Protein AF-A0A9P0LV69-F1 (afdb_monomer_lite)

Organism: Acanthoscelides obtectus (NCBI:txid200917)

Secondary structure (DSSP, 8-state):
--SSSSHHHHHHHHHHHTSSTTGGGG--HHHHHHHHTTPPPP----EEE-HHHHHT-BSSSSSSBEEEETTEEEE-GGGHHHHSTTSTTGGGTTSB-TTHHHH---SGGG-----TTS-HHHHHHHHHHHHHHHHHSEEEEEE-

Radius of gyration: 24.7 Å; chains: 1; bounding box: 38×38×80 Å

Structure (mmCIF, N/CA/C/O backbone):
data_AF-A0A9P0LV69-F1
#
_entry.id   AF-A0A9P0LV69-F1
#
loop_
_atom_site.group_PDB
_atom_site.id
_atom_site.type_symbol
_atom_site.label_atom_id
_atom_site.label_alt_id
_atom_site.label_comp_id
_atom_site.label_asym_id
_atom_site.label_entity_id
_atom_site.label_seq_id
_atom_site.pdbx_PDB_ins_code
_atom_site.Cartn_x
_atom_site.Cartn_y
_atom_site.Cartn_z
_atom_site.occupancy
_atom_site.B_iso_or_equiv
_atom_site.auth_seq_id
_atom_site.auth_comp_id
_atom_site.auth_asym_id
_atom_site.auth_atom_id
_atom_site.pdbx_PDB_model_num
ATOM 1 N N . MET A 1 1 ? 16.279 23.729 64.069 1.00 48.28 1 MET A N 1
ATOM 2 C CA . MET A 1 1 ? 17.229 22.785 63.439 1.00 48.28 1 MET A CA 1
ATOM 3 C C . MET A 1 1 ? 16.500 21.488 63.085 1.00 48.28 1 MET A C 1
ATOM 5 O O . MET A 1 1 ? 16.578 20.547 63.852 1.00 48.28 1 MET A O 1
ATOM 9 N N . LEU A 1 2 ? 15.732 21.437 61.984 1.00 51.66 2 LEU A N 1
ATOM 10 C CA . LEU A 1 2 ? 15.082 20.188 61.533 1.00 51.66 2 LEU A CA 1
ATOM 11 C C . LEU A 1 2 ? 14.547 20.297 60.087 1.00 51.66 2 LEU A C 1
ATOM 13 O O . LEU A 1 2 ? 13.353 20.189 59.848 1.00 51.66 2 LEU A O 1
ATOM 17 N N . LYS A 1 3 ? 15.408 20.595 59.103 1.00 47.69 3 LYS A N 1
ATOM 18 C CA . LYS A 1 3 ? 15.019 20.585 57.668 1.00 47.69 3 LYS A CA 1
ATOM 19 C C . LYS A 1 3 ? 16.069 19.972 56.729 1.00 47.69 3 LYS A C 1
ATOM 21 O O . LYS A 1 3 ? 16.039 20.221 55.533 1.00 47.69 3 LYS A O 1
ATOM 26 N N . LYS A 1 4 ? 17.005 19.169 57.248 1.00 47.62 4 LYS A N 1
ATOM 27 C CA . LYS A 1 4 ? 18.061 18.541 56.425 1.00 47.62 4 LYS A CA 1
ATOM 28 C C . LYS A 1 4 ? 18.050 17.006 56.413 1.00 47.62 4 LYS A C 1
ATOM 30 O O . LYS A 1 4 ? 18.807 16.422 55.654 1.00 47.62 4 LYS A O 1
ATOM 35 N N . ALA A 1 5 ? 17.175 16.350 57.179 1.00 49.78 5 ALA A N 1
ATOM 36 C CA . ALA A 1 5 ? 17.187 14.887 57.311 1.00 49.78 5 ALA A CA 1
ATOM 37 C C . ALA A 1 5 ? 16.300 14.130 56.297 1.00 49.78 5 ALA A C 1
ATOM 39 O O . ALA A 1 5 ? 16.512 12.945 56.083 1.00 49.78 5 ALA A O 1
ATOM 40 N N . VAL A 1 6 ? 15.338 14.788 55.637 1.00 47.16 6 VAL A N 1
ATOM 41 C CA . VAL A 1 6 ? 14.366 14.095 54.758 1.00 47.16 6 VAL A CA 1
ATOM 42 C C . VAL A 1 6 ? 14.863 13.942 53.313 1.00 47.16 6 VAL A C 1
ATOM 44 O O . VAL A 1 6 ? 14.421 13.058 52.590 1.00 47.16 6 VAL A O 1
ATOM 47 N N . ILE A 1 7 ? 15.828 14.757 52.876 1.00 51.28 7 ILE A N 1
ATOM 48 C CA . ILE A 1 7 ? 16.333 14.701 51.492 1.00 51.28 7 ILE A CA 1
ATOM 49 C C . ILE A 1 7 ? 17.323 13.536 51.296 1.00 51.28 7 ILE A C 1
ATOM 51 O O . ILE A 1 7 ? 17.469 13.034 50.185 1.00 51.28 7 ILE A O 1
ATOM 55 N N . PHE A 1 8 ? 17.954 13.041 52.365 1.00 47.25 8 PHE A N 1
ATOM 56 C CA . PHE A 1 8 ? 18.989 12.008 52.248 1.00 47.25 8 PHE A CA 1
ATOM 57 C C . PHE A 1 8 ? 18.446 10.575 52.124 1.00 47.25 8 PHE A C 1
ATOM 59 O O . PHE A 1 8 ? 19.163 9.693 51.662 1.00 47.25 8 PHE A O 1
ATOM 66 N N . THR A 1 9 ? 17.177 10.328 52.461 1.00 46.72 9 THR A N 1
ATOM 67 C CA . THR A 1 9 ? 16.569 8.991 52.332 1.00 46.72 9 THR A CA 1
ATOM 68 C C . THR A 1 9 ? 15.980 8.727 50.944 1.00 46.72 9 THR A C 1
ATOM 70 O O . THR A 1 9 ? 15.920 7.577 50.520 1.00 46.72 9 THR A O 1
ATOM 73 N N . SER A 1 10 ? 15.608 9.770 50.193 1.00 52.19 10 SER A N 1
ATOM 74 C CA . SER A 1 10 ? 14.973 9.629 48.869 1.00 52.19 10 SER A CA 1
ATOM 75 C C . SER A 1 10 ? 15.966 9.242 47.757 1.00 52.19 10 SER A C 1
ATOM 77 O O . SER A 1 10 ? 15.669 8.406 46.906 1.00 52.19 10 SER A O 1
ATOM 79 N N . LEU A 1 11 ? 17.198 9.761 47.807 1.00 51.50 11 LEU A N 1
ATOM 80 C CA . LEU A 1 11 ? 18.267 9.382 46.869 1.00 51.50 11 LEU A CA 1
ATOM 81 C C . LEU A 1 11 ? 18.838 7.983 47.144 1.00 51.50 11 LEU A C 1
ATOM 83 O O . LEU A 1 11 ? 19.294 7.316 46.219 1.00 51.50 11 LEU A O 1
ATOM 87 N N . PHE A 1 12 ? 18.770 7.513 48.392 1.00 55.53 12 PHE A N 1
ATOM 88 C CA . PHE A 1 12 ? 19.280 6.194 48.767 1.00 55.53 12 PHE A CA 1
ATOM 89 C C . PHE A 1 12 ? 18.383 5.061 48.248 1.00 55.53 12 PHE A C 1
ATOM 91 O O . PHE A 1 12 ? 18.895 4.046 47.795 1.00 55.53 12 PHE A O 1
ATOM 98 N N . VAL A 1 13 ? 17.057 5.259 48.214 1.00 55.44 13 VAL A N 1
ATOM 99 C CA . VAL A 1 13 ? 16.103 4.292 47.634 1.00 55.44 13 VAL A CA 1
ATOM 100 C C . VAL A 1 13 ? 16.252 4.197 46.111 1.00 55.44 13 VAL A C 1
ATOM 102 O O . VAL A 1 13 ? 16.207 3.098 45.565 1.00 55.44 13 VAL A O 1
ATOM 105 N N . LEU A 1 14 ? 16.503 5.318 45.425 1.00 53.56 14 LEU A N 1
ATOM 106 C CA . LEU A 1 14 ? 16.759 5.323 43.979 1.00 53.56 14 LEU A CA 1
ATOM 107 C C . LEU A 1 14 ? 18.097 4.660 43.614 1.00 53.56 14 LEU A C 1
ATOM 109 O O . LEU A 1 14 ? 18.182 4.016 42.574 1.00 53.56 14 LEU A O 1
ATOM 113 N N . LEU A 1 15 ? 19.118 4.751 44.474 1.00 54.62 15 LEU A N 1
ATOM 114 C CA . LEU A 1 15 ? 20.396 4.057 44.277 1.00 54.62 15 LEU A CA 1
ATOM 115 C C . LEU A 1 15 ? 20.335 2.564 44.651 1.00 54.62 15 LEU A C 1
ATOM 117 O O . LEU A 1 15 ? 20.964 1.754 43.978 1.00 54.62 15 LEU A O 1
ATOM 121 N N . PHE A 1 16 ? 19.546 2.172 45.659 1.00 53.25 16 PHE A N 1
ATOM 122 C CA . PHE A 1 16 ? 19.368 0.758 46.029 1.00 53.25 16 PHE A CA 1
ATOM 123 C C . PHE A 1 16 ? 18.492 -0.011 45.026 1.00 53.25 16 PHE A C 1
ATOM 125 O O . PHE A 1 16 ? 18.768 -1.170 44.721 1.00 53.25 16 PHE A O 1
ATOM 132 N N . ALA A 1 17 ? 17.458 0.632 44.473 1.00 50.81 17 ALA A N 1
ATOM 133 C CA . ALA A 1 17 ? 16.537 0.004 43.522 1.00 50.81 17 ALA A CA 1
ATOM 134 C C . ALA A 1 17 ? 17.163 -0.266 42.142 1.00 50.81 17 ALA A C 1
ATOM 136 O O . ALA A 1 17 ? 16.667 -1.116 41.410 1.00 50.81 17 ALA A O 1
ATOM 137 N N . VAL A 1 18 ? 18.263 0.411 41.797 1.00 55.22 18 VAL A N 1
ATOM 138 C CA . VAL A 1 18 ? 19.022 0.156 40.558 1.00 55.22 18 VAL A CA 1
ATOM 139 C C . VAL A 1 18 ? 19.952 -1.062 40.695 1.00 55.22 18 VAL A C 1
ATOM 141 O O . VAL A 1 18 ? 20.413 -1.588 39.688 1.00 55.22 18 VAL A O 1
ATOM 1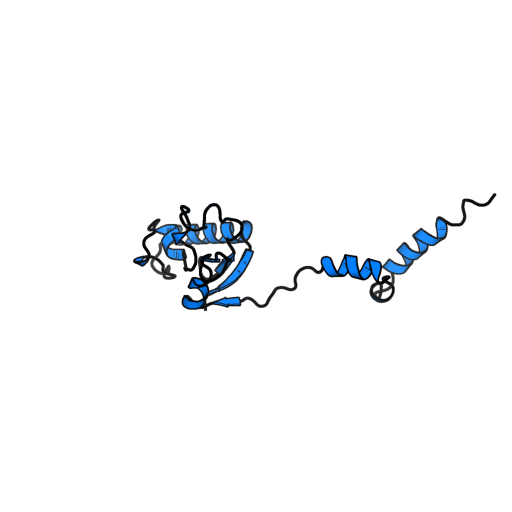44 N N . TRP A 1 19 ? 20.200 -1.561 41.915 1.00 54.22 19 TRP A N 1
ATOM 145 C CA . TRP A 1 19 ? 21.144 -2.661 42.158 1.00 54.22 19 TRP A CA 1
ATOM 146 C C . TRP A 1 19 ? 20.497 -4.037 42.394 1.00 54.22 19 TRP A C 1
ATOM 148 O O . TRP A 1 19 ? 21.203 -5.038 42.462 1.00 54.22 19 TRP A O 1
ATOM 158 N N . THR A 1 20 ? 19.167 -4.140 42.473 1.00 46.09 20 THR A N 1
ATOM 159 C CA . THR A 1 20 ? 18.505 -5.454 42.554 1.00 46.09 20 THR A CA 1
ATOM 160 C C . THR A 1 20 ? 17.616 -5.676 41.341 1.00 46.09 20 THR A C 1
ATOM 162 O O . THR A 1 20 ? 16.757 -4.856 41.029 1.00 46.09 20 THR A O 1
ATOM 165 N N . ASP A 1 21 ? 17.811 -6.813 40.679 1.00 55.84 21 ASP A N 1
ATOM 166 C CA . ASP A 1 21 ? 17.142 -7.288 39.455 1.00 55.84 21 ASP A CA 1
ATOM 167 C C . ASP A 1 21 ? 15.611 -7.518 39.606 1.00 55.84 21 ASP A C 1
ATOM 169 O O . ASP A 1 21 ? 14.992 -8.268 38.857 1.00 55.84 21 ASP A O 1
ATOM 173 N N . LYS A 1 22 ? 14.971 -6.920 40.623 1.00 51.59 22 LYS A N 1
ATOM 174 C CA . LYS A 1 22 ? 13.556 -7.114 40.994 1.00 51.59 22 LYS A CA 1
ATOM 175 C C . LYS A 1 22 ? 12.818 -5.809 41.305 1.00 51.59 22 LYS A C 1
ATOM 177 O O . LYS A 1 22 ? 11.928 -5.759 42.154 1.00 51.59 22 LYS A O 1
ATOM 182 N N . ALA A 1 23 ? 13.144 -4.738 40.584 1.00 52.19 23 ALA A N 1
ATOM 183 C CA . ALA A 1 23 ? 12.449 -3.451 40.696 1.00 52.19 23 ALA A CA 1
ATOM 184 C C . ALA A 1 23 ? 10.931 -3.527 40.386 1.00 52.19 23 ALA A C 1
ATOM 186 O O . ALA A 1 23 ? 10.179 -2.627 40.759 1.00 52.19 23 ALA A O 1
ATOM 187 N N . SER A 1 24 ? 10.453 -4.601 39.744 1.00 55.38 24 SER A N 1
ATOM 188 C CA . SER A 1 24 ? 9.042 -4.813 39.380 1.00 55.38 24 SER A CA 1
ATOM 189 C C . SER A 1 24 ? 8.098 -5.034 40.565 1.00 55.38 24 SER A C 1
ATOM 191 O O . SER A 1 24 ? 6.897 -4.746 40.467 1.00 55.38 24 SER A O 1
ATOM 193 N N . ASP A 1 25 ? 8.614 -5.545 41.682 1.00 57.31 25 ASP A N 1
ATOM 194 C CA . ASP A 1 25 ? 7.781 -6.047 42.781 1.00 57.31 25 ASP A CA 1
ATOM 195 C C . ASP A 1 25 ? 7.365 -4.933 43.755 1.00 57.31 25 ASP A C 1
ATOM 197 O O . ASP A 1 25 ? 6.410 -5.092 44.511 1.00 57.31 25 ASP A O 1
ATOM 201 N N . PHE A 1 26 ? 8.014 -3.765 43.676 1.00 56.97 26 PHE A N 1
ATOM 202 C CA . PHE A 1 26 ? 7.811 -2.634 44.589 1.00 56.97 26 PHE A CA 1
ATOM 203 C C . PHE A 1 26 ? 7.177 -1.397 43.935 1.00 56.97 26 PHE A C 1
ATOM 205 O O . PHE A 1 26 ? 7.170 -0.320 44.527 1.00 56.97 26 PHE A O 1
ATOM 212 N N . ILE A 1 27 ? 6.617 -1.527 42.728 1.00 58.50 27 ILE A N 1
ATOM 213 C CA . ILE A 1 27 ? 5.948 -0.413 42.043 1.00 58.50 27 ILE A CA 1
ATOM 214 C C . ILE A 1 27 ? 4.529 -0.215 42.621 1.00 58.50 27 ILE A C 1
ATOM 216 O O . ILE A 1 27 ? 3.690 -1.105 42.447 1.00 58.50 27 ILE A O 1
ATOM 220 N N . PRO A 1 28 ? 4.210 0.942 43.247 1.00 67.19 28 PRO A N 1
ATOM 221 C CA . PRO A 1 28 ? 2.856 1.275 43.693 1.00 67.19 28 PRO A CA 1
ATOM 222 C C . PRO A 1 28 ? 1.844 1.139 42.549 1.00 67.19 28 PRO A C 1
ATOM 224 O O . PRO A 1 28 ? 2.154 1.499 41.413 1.00 67.19 28 PRO A O 1
ATOM 227 N N . ALA A 1 29 ? 0.619 0.687 42.835 1.00 60.00 29 ALA A N 1
ATOM 228 C CA . ALA A 1 29 ? -0.425 0.451 41.824 1.00 60.00 29 ALA A CA 1
ATOM 229 C C . ALA A 1 29 ? -0.646 1.646 40.869 1.00 60.00 29 ALA A C 1
ATOM 231 O O . ALA A 1 29 ? -0.857 1.461 39.674 1.00 60.00 29 ALA A O 1
ATOM 232 N N . VAL A 1 30 ? -0.488 2.874 41.371 1.00 57.69 30 VAL A N 1
ATOM 233 C CA . VAL A 1 30 ? -0.563 4.112 40.579 1.00 57.69 30 VAL A CA 1
ATOM 234 C C . VAL A 1 30 ? 0.538 4.184 39.514 1.00 57.69 30 VAL A C 1
ATOM 236 O O . VAL A 1 30 ? 0.267 4.528 38.368 1.00 57.69 30 VAL A O 1
ATOM 239 N N . ILE A 1 31 ? 1.773 3.814 39.856 1.00 58.81 31 ILE A N 1
ATOM 240 C CA . ILE A 1 31 ? 2.905 3.818 38.923 1.00 58.81 31 ILE A CA 1
ATOM 241 C C . ILE A 1 31 ? 2.792 2.631 37.950 1.00 58.81 31 ILE A C 1
ATOM 243 O O . ILE A 1 31 ? 3.090 2.793 36.770 1.00 58.81 31 ILE A O 1
ATOM 247 N N . ARG A 1 32 ? 2.251 1.476 38.376 1.00 57.22 32 ARG A N 1
ATOM 248 C CA . ARG A 1 32 ? 1.916 0.368 37.456 1.00 57.22 32 ARG A CA 1
ATOM 249 C C . ARG A 1 32 ? 0.933 0.802 36.368 1.00 57.22 32 ARG A C 1
ATOM 251 O O . ARG A 1 32 ? 1.167 0.486 35.207 1.00 57.22 32 ARG A O 1
ATOM 258 N N . GLN A 1 33 ? -0.104 1.569 36.709 1.00 57.94 33 GLN A N 1
ATOM 259 C CA . GLN A 1 33 ? -1.068 2.082 35.728 1.00 57.94 33 GLN A CA 1
ATOM 260 C C . GLN A 1 33 ? -0.395 2.970 34.663 1.00 57.94 33 GLN A C 1
ATOM 262 O O . GLN A 1 33 ? -0.713 2.871 33.479 1.00 57.94 33 GLN A O 1
ATOM 267 N N . PHE A 1 34 ? 0.577 3.791 35.076 1.00 55.34 34 PHE A N 1
ATOM 268 C CA . PHE A 1 34 ? 1.367 4.640 34.178 1.00 55.34 34 PHE A CA 1
ATOM 269 C C . PHE A 1 34 ? 2.366 3.848 33.314 1.00 55.34 34 PHE A C 1
ATOM 271 O O . PHE A 1 34 ? 2.570 4.193 32.151 1.00 55.34 34 PHE A O 1
ATOM 278 N N . PHE A 1 35 ? 2.975 2.782 33.844 1.00 52.72 35 PHE A N 1
ATOM 279 C CA . PHE A 1 35 ? 3.926 1.941 33.102 1.00 52.72 35 PHE A CA 1
ATOM 280 C C . PHE A 1 35 ? 3.245 0.951 32.139 1.00 52.72 35 PHE A C 1
ATOM 282 O O . PHE A 1 35 ? 3.787 0.688 31.067 1.00 52.72 35 PHE A O 1
ATOM 289 N N . ILE A 1 36 ? 2.043 0.449 32.455 1.00 53.72 36 ILE A N 1
ATOM 290 C CA . ILE A 1 36 ? 1.296 -0.483 31.586 1.00 53.72 36 ILE A CA 1
ATOM 291 C C . ILE A 1 36 ? 0.854 0.185 30.271 1.00 53.72 36 ILE A C 1
ATOM 293 O O . ILE A 1 36 ? 0.791 -0.486 29.244 1.00 53.72 36 ILE A O 1
ATOM 297 N N . GLN A 1 37 ? 0.647 1.507 30.239 1.00 50.88 37 GLN A N 1
ATOM 298 C CA . GLN A 1 37 ? 0.314 2.219 28.995 1.00 50.88 37 GLN A CA 1
ATOM 299 C C . GLN A 1 37 ? 1.480 2.335 27.999 1.00 50.88 37 GLN A C 1
ATOM 301 O O . GLN A 1 37 ? 1.262 2.677 26.839 1.00 50.88 37 GLN A O 1
ATOM 306 N N . ARG A 1 38 ? 2.716 2.055 28.426 1.00 45.47 38 ARG A N 1
ATOM 307 C CA . ARG A 1 38 ? 3.931 2.224 27.616 1.00 45.47 38 ARG A CA 1
ATOM 308 C C . ARG A 1 38 ? 4.707 0.923 27.435 1.00 45.47 38 ARG A C 1
ATOM 310 O O . ARG A 1 38 ? 5.928 0.944 27.300 1.00 45.47 38 ARG A O 1
ATOM 317 N N . SER A 1 39 ? 4.009 -0.211 27.412 1.00 47.97 39 SER A N 1
ATOM 318 C CA . SER A 1 39 ? 4.625 -1.444 26.924 1.00 47.97 39 SER A CA 1
ATOM 319 C C . SER A 1 39 ? 4.943 -1.254 25.433 1.00 47.97 39 SER A C 1
ATOM 321 O O . SER A 1 39 ? 4.023 -0.917 24.680 1.00 47.97 39 SER A O 1
ATOM 323 N N . PRO A 1 40 ? 6.205 -1.394 24.975 1.00 50.72 40 PRO A N 1
ATOM 324 C CA . PRO A 1 40 ? 6.472 -1.453 23.546 1.00 50.72 40 PRO A CA 1
ATOM 325 C C . PRO A 1 40 ? 5.631 -2.606 23.009 1.00 50.72 40 PRO A C 1
ATOM 327 O O . PRO A 1 40 ? 5.724 -3.721 23.529 1.00 50.72 40 PRO A O 1
ATOM 330 N N . ALA A 1 41 ? 4.748 -2.303 22.053 1.00 54.28 41 ALA A N 1
ATOM 331 C CA . ALA A 1 41 ? 3.862 -3.290 21.461 1.00 54.28 41 ALA A CA 1
ATOM 332 C C . ALA A 1 41 ? 4.701 -4.522 21.116 1.00 54.28 41 ALA A C 1
ATOM 334 O O . ALA A 1 41 ? 5.665 -4.425 20.353 1.00 54.28 41 ALA A O 1
ATOM 335 N N . GLN A 1 42 ? 4.385 -5.655 21.751 1.00 48.44 42 GLN A N 1
ATOM 336 C CA . GLN A 1 42 ? 4.948 -6.935 21.341 1.00 48.44 42 GLN A CA 1
ATOM 337 C C . GLN A 1 42 ? 4.717 -7.042 19.831 1.00 48.44 42 GLN A C 1
ATOM 339 O O . GLN A 1 42 ? 3.627 -6.653 19.396 1.00 48.44 42 GLN A O 1
ATOM 344 N N . PRO A 1 43 ? 5.701 -7.489 19.029 1.00 54.47 43 PRO A N 1
ATOM 345 C CA . PRO A 1 43 ? 5.482 -7.662 17.604 1.00 54.47 43 PRO A CA 1
ATOM 346 C C . PRO A 1 43 ? 4.275 -8.582 17.456 1.00 54.47 43 PRO A C 1
ATOM 348 O O . PRO A 1 43 ? 4.327 -9.759 17.815 1.00 54.47 43 PRO A O 1
ATOM 351 N N . SER A 1 44 ? 3.153 -8.003 17.028 1.00 59.22 44 SER A N 1
ATOM 352 C CA . SER A 1 44 ? 1.943 -8.754 16.749 1.00 59.22 44 SER A CA 1
ATOM 353 C C . SER A 1 44 ? 2.313 -9.839 15.740 1.00 59.22 44 SER A C 1
ATOM 355 O O . SER A 1 44 ? 3.124 -9.552 14.850 1.00 59.22 44 SER A O 1
ATOM 357 N N . PRO A 1 45 ? 1.764 -11.060 15.862 1.00 69.12 45 PRO A N 1
ATOM 358 C CA . PRO A 1 45 ? 1.959 -12.094 14.855 1.00 69.12 45 PRO A CA 1
ATOM 359 C C . PRO A 1 45 ? 1.770 -11.481 13.465 1.00 69.12 45 PRO A C 1
ATOM 361 O O . PRO A 1 45 ? 0.793 -10.763 13.247 1.00 69.12 45 PRO A O 1
ATOM 364 N N . GLU A 1 46 ? 2.741 -11.675 12.567 1.00 76.94 46 GL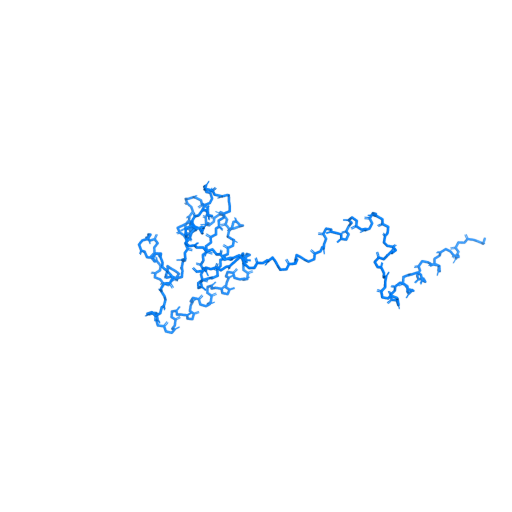U A N 1
ATOM 365 C CA . GLU A 1 46 ? 2.672 -11.112 11.217 1.00 76.94 46 GLU A CA 1
ATOM 366 C C . GLU A 1 46 ? 1.415 -11.671 10.539 1.00 76.94 46 GLU A C 1
ATOM 368 O O . GLU A 1 46 ? 1.304 -12.881 10.342 1.00 76.94 46 GLU A O 1
ATOM 373 N N . VAL A 1 47 ? 0.439 -10.804 10.254 1.00 91.69 47 VAL A N 1
ATOM 374 C CA . VAL A 1 47 ? -0.840 -11.226 9.678 1.00 91.69 47 VAL A CA 1
ATOM 375 C C . VAL A 1 47 ? -0.596 -11.665 8.239 1.00 91.69 47 VAL A C 1
ATOM 377 O O . VAL A 1 47 ? 0.015 -10.932 7.461 1.00 91.69 47 VAL A O 1
ATOM 380 N N . LEU A 1 48 ? -1.059 -12.860 7.890 1.00 96.25 48 LEU A N 1
ATOM 381 C CA . LEU A 1 48 ? -1.043 -13.362 6.522 1.00 96.25 48 LEU A CA 1
ATOM 382 C C . LEU A 1 48 ? -2.426 -13.165 5.911 1.00 96.25 48 LEU A C 1
ATOM 384 O O . LEU A 1 48 ? -3.405 -13.655 6.468 1.00 96.25 48 LEU A O 1
ATOM 388 N N . LEU A 1 49 ? -2.490 -12.444 4.795 1.00 95.69 49 LEU A N 1
ATOM 389 C CA . LEU A 1 49 ? -3.730 -12.098 4.107 1.00 95.69 49 LEU A CA 1
ATOM 390 C C . LEU A 1 49 ? -3.756 -12.715 2.710 1.00 95.69 49 LEU A C 1
ATOM 392 O O . LEU A 1 49 ? -2.767 -12.698 1.981 1.00 95.69 49 LEU A O 1
ATOM 396 N N . THR A 1 50 ? -4.911 -13.241 2.333 1.00 96.12 50 THR A N 1
ATOM 397 C CA . THR A 1 50 ? -5.271 -13.474 0.932 1.00 96.12 50 THR A CA 1
ATOM 398 C C . THR A 1 50 ? -5.607 -12.167 0.225 1.00 96.12 50 THR A C 1
ATOM 400 O O . THR A 1 50 ? -5.803 -11.128 0.863 1.00 96.12 50 THR A O 1
ATOM 403 N N . LEU A 1 51 ? -5.719 -12.221 -1.103 1.00 93.69 51 LEU A N 1
ATOM 404 C CA . LEU A 1 51 ? -6.221 -11.094 -1.879 1.00 93.69 51 LEU A CA 1
ATOM 405 C C . LEU A 1 51 ? -7.662 -10.745 -1.483 1.00 93.69 51 LEU A C 1
ATOM 407 O O . LEU A 1 51 ? -7.973 -9.572 -1.303 1.00 93.69 51 LEU A O 1
ATOM 411 N N . GLU A 1 52 ? -8.514 -11.747 -1.272 1.00 95.31 52 GLU A N 1
ATOM 412 C CA . GLU A 1 52 ? -9.913 -11.563 -0.881 1.00 95.31 52 GLU A CA 1
ATOM 413 C C . GLU A 1 52 ? -10.036 -10.913 0.504 1.00 95.31 52 GLU A C 1
ATOM 415 O O . GLU A 1 52 ? -10.857 -10.023 0.708 1.00 95.31 52 GLU A O 1
ATOM 420 N N . GLU A 1 53 ? -9.191 -11.307 1.461 1.00 97.12 53 GLU A N 1
ATOM 421 C CA . GLU A 1 53 ? -9.152 -10.670 2.782 1.00 97.12 53 GLU A CA 1
ATOM 422 C C . GLU A 1 53 ? -8.620 -9.237 2.707 1.00 97.12 53 GLU A C 1
ATOM 424 O O . GLU A 1 53 ? -9.144 -8.361 3.395 1.00 97.12 53 GLU A O 1
ATOM 429 N N . LEU A 1 54 ? -7.608 -8.979 1.869 1.00 96.81 54 LEU A N 1
ATOM 430 C CA . LEU A 1 54 ? -7.070 -7.635 1.660 1.00 96.81 54 LEU A CA 1
ATOM 431 C C . LEU A 1 54 ? -8.131 -6.685 1.079 1.00 96.81 54 LEU A C 1
ATOM 433 O O . LEU A 1 54 ? -8.221 -5.543 1.529 1.00 96.81 54 LEU A O 1
ATOM 437 N N . GLN A 1 55 ? -8.964 -7.156 0.146 1.00 96.12 55 GLN A N 1
ATOM 438 C CA . GLN A 1 55 ? -10.025 -6.364 -0.494 1.00 96.12 55 GLN A CA 1
ATOM 439 C C . GLN A 1 55 ? -11.052 -5.788 0.491 1.00 96.12 55 GLN A C 1
ATOM 441 O O . GLN A 1 55 ? -11.634 -4.739 0.211 1.00 96.12 55 GLN A O 1
ATOM 446 N N . LEU A 1 56 ? -11.238 -6.419 1.657 1.00 97.44 56 LEU A N 1
ATOM 447 C CA . LEU A 1 56 ? -12.151 -5.934 2.700 1.00 97.44 56 LEU A CA 1
ATOM 448 C C . LEU A 1 56 ? -11.659 -4.643 3.373 1.00 97.44 56 LEU A C 1
ATOM 450 O O . LEU A 1 56 ? -12.441 -3.921 3.986 1.00 97.44 56 LEU A O 1
ATOM 454 N N . TYR A 1 57 ? -10.367 -4.333 3.292 1.00 97.38 57 TYR A N 1
ATOM 455 C CA . TYR A 1 57 ? -9.766 -3.153 3.917 1.00 97.38 57 TYR A CA 1
ATOM 456 C C . TYR A 1 57 ? -9.791 -1.952 2.966 1.00 97.38 57 TYR A C 1
ATOM 458 O O . TYR A 1 57 ? -8.746 -1.432 2.567 1.00 97.38 57 TYR A O 1
ATOM 466 N N . ASN A 1 58 ? -11.003 -1.552 2.571 1.00 96.25 58 ASN A N 1
ATOM 467 C CA . ASN A 1 58 ? -11.278 -0.571 1.517 1.00 96.25 58 ASN A CA 1
ATOM 468 C C . ASN A 1 58 ? -11.974 0.719 1.988 1.00 96.25 58 ASN A C 1
ATOM 470 O O . ASN A 1 58 ? -12.350 1.554 1.163 1.00 96.25 58 ASN A O 1
ATOM 474 N N . GLY A 1 59 ? -12.157 0.900 3.297 1.00 95.94 59 GLY A N 1
ATOM 475 C CA . GLY A 1 59 ? -12.880 2.041 3.868 1.00 95.94 59 GLY A CA 1
ATOM 476 C C . GLY A 1 59 ? -14.407 1.911 3.821 1.00 95.94 59 GLY A C 1
ATOM 477 O O . GLY A 1 59 ? -15.091 2.793 4.341 1.00 95.94 59 GLY A O 1
ATOM 478 N N . LYS A 1 60 ? -14.947 0.849 3.202 1.00 95.25 60 LYS A N 1
ATOM 479 C CA . LYS A 1 60 ? -16.387 0.559 3.083 1.00 95.25 60 LYS A CA 1
ATOM 480 C C . LYS A 1 60 ? -16.767 -0.690 3.876 1.00 95.25 60 LYS A C 1
ATOM 482 O O . LYS A 1 60 ? -17.583 -0.592 4.787 1.00 95.25 60 LYS A O 1
ATOM 487 N N . ASP A 1 61 ? -16.156 -1.832 3.563 1.00 96.69 61 ASP A N 1
ATOM 488 C CA . ASP A 1 61 ? -16.373 -3.096 4.283 1.00 96.69 61 ASP A CA 1
ATOM 489 C C . ASP A 1 61 ? -15.693 -3.073 5.656 1.00 96.69 61 ASP A C 1
ATOM 491 O O . ASP A 1 61 ? -16.222 -3.583 6.647 1.00 96.69 61 ASP A O 1
ATOM 495 N N . ARG A 1 62 ? -14.527 -2.424 5.726 1.00 96.31 62 ARG A N 1
ATOM 496 C CA . ARG A 1 62 ? -13.823 -2.085 6.963 1.00 96.31 62 ARG A CA 1
ATOM 497 C C . ARG A 1 62 ? -13.370 -0.632 6.942 1.00 96.31 62 ARG A C 1
ATOM 499 O O . ARG A 1 62 ? -13.084 -0.119 5.864 1.00 96.31 62 ARG A O 1
ATOM 506 N N . PRO A 1 63 ? -13.290 0.039 8.105 1.00 96.62 63 PRO A N 1
ATOM 507 C CA . PRO A 1 63 ? -12.896 1.444 8.165 1.00 96.62 63 PRO A CA 1
ATOM 508 C C . PRO A 1 63 ? -11.427 1.675 7.787 1.00 96.62 63 PRO A C 1
ATOM 510 O O . PRO A 1 63 ? -11.068 2.785 7.394 1.00 96.62 63 PRO A O 1
ATOM 513 N N . GLU A 1 64 ? -10.570 0.662 7.919 1.00 97.81 64 GLU A N 1
ATOM 514 C CA . GLU A 1 64 ? -9.163 0.764 7.555 1.00 97.81 64 GLU A CA 1
ATOM 515 C C . GLU A 1 64 ? -8.942 0.664 6.038 1.00 97.81 64 GLU A C 1
ATOM 517 O O . GLU A 1 64 ? -9.696 0.026 5.303 1.00 97.81 64 GLU A O 1
ATOM 522 N N . LEU A 1 65 ? -7.855 1.287 5.583 1.00 98.44 65 LEU A N 1
ATOM 523 C CA . LEU A 1 65 ? -7.411 1.308 4.192 1.00 98.44 65 LEU A CA 1
ATOM 524 C C . LEU A 1 65 ? -6.073 0.588 4.094 1.00 98.44 65 LEU A C 1
ATOM 526 O O . LEU A 1 65 ? -5.064 1.131 4.554 1.00 98.44 65 LEU A O 1
ATOM 530 N N . TYR A 1 66 ? -6.039 -0.613 3.520 1.00 98.06 66 TYR A N 1
ATOM 531 C CA . TYR A 1 66 ? -4.793 -1.369 3.341 1.00 98.06 66 TYR A CA 1
ATOM 532 C C . TYR A 1 66 ? -4.404 -1.453 1.869 1.00 98.06 66 TYR A C 1
ATOM 534 O O . TYR A 1 66 ? -5.254 -1.440 0.989 1.00 98.06 66 TYR A O 1
ATOM 542 N N . LEU A 1 67 ? -3.109 -1.568 1.595 1.00 97.31 67 LEU A N 1
ATOM 543 C CA . LEU A 1 67 ? -2.590 -1.943 0.278 1.00 97.31 67 LEU A CA 1
ATOM 544 C C . LEU A 1 67 ? -1.372 -2.842 0.438 1.00 97.31 67 LEU A C 1
ATOM 546 O O . LEU A 1 67 ? -0.713 -2.810 1.486 1.00 97.31 67 LEU A O 1
ATOM 550 N N . SER A 1 68 ? -1.048 -3.611 -0.600 1.00 97.25 68 SER A N 1
ATOM 551 C CA . SER A 1 68 ? 0.180 -4.397 -0.642 1.00 97.25 68 SER A CA 1
ATOM 552 C C . SER A 1 68 ? 1.181 -3.889 -1.673 1.00 97.25 68 SER A C 1
ATOM 554 O O . SER A 1 68 ? 0.814 -3.388 -2.733 1.00 97.25 68 SER A O 1
ATOM 556 N N . ILE A 1 69 ? 2.467 -4.001 -1.338 1.00 96.00 69 ILE A N 1
ATOM 557 C CA . ILE A 1 69 ? 3.574 -3.820 -2.274 1.00 96.00 69 ILE A CA 1
ATOM 558 C C . ILE A 1 69 ? 4.679 -4.843 -1.999 1.00 96.00 69 ILE A C 1
ATOM 560 O O . ILE A 1 69 ? 5.223 -4.939 -0.894 1.00 96.00 69 ILE A O 1
ATOM 564 N N . LEU A 1 70 ? 5.042 -5.592 -3.039 1.00 95.31 70 LEU A N 1
ATOM 565 C CA . LEU A 1 70 ? 5.943 -6.742 -3.008 1.00 95.31 70 LEU A CA 1
ATOM 566 C C . LEU A 1 70 ? 5.583 -7.711 -1.871 1.00 95.31 70 LEU A C 1
ATOM 568 O O . LEU A 1 70 ? 6.461 -8.101 -1.091 1.00 95.31 70 LEU A O 1
ATOM 572 N N . GLY A 1 71 ? 4.287 -8.010 -1.745 1.00 95.06 71 GLY A N 1
ATOM 573 C CA . GLY A 1 71 ? 3.730 -8.920 -0.751 1.00 95.06 71 GLY A CA 1
ATOM 574 C C . GLY A 1 71 ? 3.742 -8.420 0.696 1.00 95.06 71 GLY A C 1
ATOM 575 O O . GLY A 1 71 ? 3.353 -9.174 1.577 1.00 95.06 71 GLY A O 1
ATOM 576 N N . GLU A 1 72 ? 4.186 -7.193 1.000 1.00 97.25 72 GLU A N 1
ATOM 577 C CA . GLU A 1 72 ? 4.006 -6.599 2.335 1.00 97.25 72 GLU A CA 1
ATOM 578 C C . GLU A 1 72 ? 2.742 -5.755 2.376 1.00 97.25 72 GLU A C 1
ATOM 580 O O . GLU A 1 72 ? 2.494 -4.994 1.446 1.00 97.25 72 GLU A O 1
ATOM 585 N N . VAL A 1 73 ? 1.964 -5.869 3.452 1.00 97.69 73 VAL A N 1
ATOM 586 C CA . VAL A 1 73 ? 0.699 -5.145 3.615 1.00 97.69 73 VAL A CA 1
ATOM 587 C C . VAL A 1 73 ? 0.892 -3.975 4.571 1.00 97.69 73 VAL A C 1
ATOM 589 O O . VAL A 1 73 ? 1.437 -4.134 5.671 1.00 97.69 73 VAL A O 1
ATOM 592 N N . PHE A 1 74 ? 0.433 -2.799 4.148 1.00 98.06 74 PHE A N 1
ATOM 593 C CA . PHE A 1 74 ? 0.551 -1.548 4.886 1.00 98.06 74 PHE A CA 1
ATOM 594 C C . PHE A 1 74 ? -0.815 -0.940 5.169 1.00 98.06 74 PHE A C 1
ATOM 596 O O . PHE A 1 74 ? -1.647 -0.825 4.273 1.00 98.06 74 PHE A O 1
ATOM 603 N N . ASP A 1 75 ? -0.988 -0.475 6.402 1.00 97.94 75 ASP A N 1
ATOM 604 C CA . ASP A 1 75 ? -2.105 0.374 6.791 1.00 97.94 75 ASP A CA 1
ATOM 605 C C . ASP A 1 75 ? -1.838 1.822 6.362 1.00 97.94 75 ASP A C 1
ATOM 607 O O . ASP A 1 75 ? -0.966 2.517 6.908 1.00 97.94 75 ASP A O 1
ATOM 611 N N . VAL A 1 76 ? -2.607 2.269 5.369 1.00 98.25 76 VAL A N 1
ATOM 612 C CA . VAL A 1 76 ? -2.560 3.617 4.802 1.00 98.25 76 VAL A CA 1
ATOM 613 C C . VAL A 1 76 ? -3.692 4.519 5.291 1.00 98.25 76 VAL A C 1
ATOM 615 O O . VAL A 1 76 ? -3.828 5.641 4.802 1.00 98.25 76 VAL A O 1
ATOM 618 N N . THR A 1 77 ? -4.444 4.108 6.316 1.00 98.12 77 THR A N 1
ATOM 619 C CA . THR A 1 77 ? -5.594 4.847 6.871 1.00 98.12 77 THR A CA 1
ATOM 620 C C . THR A 1 77 ? -5.223 6.269 7.297 1.00 98.12 77 THR A C 1
ATOM 622 O O . THR A 1 77 ? -5.936 7.224 6.998 1.00 98.12 77 THR A O 1
ATOM 625 N N . LYS A 1 78 ? -4.040 6.477 7.894 1.00 97.56 78 LYS A N 1
ATOM 626 C CA . LYS A 1 78 ? -3.559 7.834 8.245 1.00 97.56 78 LYS A CA 1
ATOM 627 C C . LYS A 1 78 ? -3.327 8.752 7.034 1.00 97.56 78 LYS A C 1
ATOM 629 O O . LYS A 1 78 ? -3.177 9.962 7.186 1.00 97.56 78 LYS A O 1
ATOM 634 N N . GLY A 1 79 ? -3.256 8.172 5.839 1.00 97.25 79 GLY A N 1
ATOM 635 C CA . GLY A 1 79 ? -3.175 8.844 4.550 1.00 97.25 79 GLY A CA 1
ATOM 636 C C . GLY A 1 79 ? -4.529 8.981 3.850 1.00 97.25 79 GLY A C 1
ATOM 637 O O . GLY A 1 79 ? -4.530 9.188 2.643 1.00 97.25 79 GLY A O 1
ATOM 638 N N . ALA A 1 80 ? -5.666 8.887 4.551 1.00 97.50 80 ALA A N 1
ATOM 639 C CA . ALA A 1 80 ? -7.011 8.927 3.957 1.00 97.50 80 ALA A CA 1
ATOM 640 C C . ALA A 1 80 ? -7.266 10.117 3.011 1.00 97.50 80 ALA A C 1
ATOM 642 O O . ALA A 1 80 ? -8.003 9.977 2.046 1.00 97.50 80 ALA A O 1
ATOM 643 N N . LYS A 1 81 ? -6.591 11.260 3.191 1.00 97.25 81 LYS A N 1
ATOM 644 C CA . LYS A 1 81 ? -6.634 12.388 2.233 1.00 97.25 81 LYS A CA 1
ATOM 645 C C . LYS A 1 81 ? -6.121 12.055 0.819 1.00 97.25 81 LYS A C 1
ATOM 647 O O . LYS A 1 81 ? -6.271 12.854 -0.096 1.00 97.25 81 LYS A O 1
ATOM 652 N N . HIS A 1 82 ? -5.436 10.926 0.669 1.00 96.25 82 HIS A N 1
ATOM 653 C CA . HIS A 1 82 ? -4.887 10.419 -0.582 1.00 96.25 82 HIS A CA 1
ATOM 654 C C . HIS A 1 82 ? -5.556 9.111 -1.017 1.00 96.25 82 HIS A C 1
ATOM 656 O O . HIS A 1 82 ? -5.784 8.923 -2.209 1.00 96.25 82 HIS A O 1
ATOM 662 N N . TYR A 1 83 ? -5.861 8.228 -0.060 1.00 97.00 83 TYR A N 1
ATOM 663 C CA . TYR A 1 83 ? -6.360 6.870 -0.314 1.00 97.00 83 TYR A CA 1
ATOM 664 C C . TYR A 1 83 ? -7.845 6.673 0.006 1.00 97.00 83 TYR A C 1
ATOM 666 O O . TYR A 1 83 ? -8.376 5.608 -0.275 1.00 97.00 83 TYR A O 1
ATOM 674 N N . GLY A 1 84 ? -8.515 7.646 0.624 1.00 96.75 84 GLY A N 1
ATOM 675 C CA . GLY A 1 84 ? -9.940 7.556 0.949 1.00 96.75 84 GLY A CA 1
ATOM 676 C C . GLY A 1 84 ? -10.819 7.568 -0.300 1.00 96.75 84 GLY A C 1
ATOM 677 O O . GLY A 1 84 ? -10.351 7.920 -1.380 1.00 96.75 84 GLY A O 1
ATOM 678 N N . ASP A 1 85 ? -12.090 7.198 -0.153 1.00 95.44 85 ASP A N 1
ATOM 679 C CA . ASP A 1 85 ? -13.048 7.133 -1.266 1.00 95.44 85 ASP A CA 1
ATOM 680 C C . ASP A 1 85 ? -13.045 8.435 -2.093 1.00 95.44 85 ASP A C 1
ATOM 682 O O . ASP A 1 85 ? -13.053 9.543 -1.551 1.00 95.44 85 ASP A O 1
ATOM 686 N N . GLY A 1 86 ? -12.942 8.297 -3.417 1.00 93.19 86 GLY A N 1
ATOM 687 C CA . GLY A 1 86 ? -12.855 9.422 -4.357 1.00 93.19 86 GLY A CA 1
ATOM 688 C C . GLY A 1 86 ? -11.506 10.159 -4.412 1.00 93.19 86 GLY A C 1
ATOM 689 O O . GLY A 1 86 ? -11.356 11.080 -5.215 1.00 93.19 86 GLY A O 1
ATOM 690 N N . CYS A 1 87 ? -10.509 9.781 -3.606 1.00 94.50 87 CYS A N 1
ATOM 691 C CA . CYS A 1 87 ? -9.173 10.382 -3.655 1.00 94.50 87 CYS A CA 1
ATOM 692 C C . CYS A 1 87 ? -8.277 9.726 -4.722 1.00 94.50 87 CYS A C 1
ATOM 694 O O . CYS A 1 87 ? -8.456 8.568 -5.094 1.00 94.50 87 CYS A O 1
ATOM 696 N N . GLN A 1 88 ? -7.256 10.464 -5.178 1.00 90.81 88 GLN A N 1
ATOM 697 C CA . GLN A 1 88 ? -6.404 10.102 -6.323 1.00 90.81 88 GLN A CA 1
ATOM 698 C C . GLN A 1 88 ? -5.771 8.703 -6.239 1.00 90.81 88 GLN A C 1
ATOM 700 O O . GLN A 1 88 ? -5.586 8.053 -7.263 1.00 90.81 88 GLN A O 1
ATOM 705 N N . TYR A 1 89 ? -5.420 8.243 -5.037 1.00 92.00 89 TYR A N 1
ATOM 706 C CA . TYR A 1 89 ? -4.718 6.977 -4.821 1.00 92.00 89 TYR A CA 1
ATOM 707 C C . TYR A 1 89 ? -5.616 5.895 -4.211 1.00 92.00 89 TYR A C 1
ATOM 709 O O . TYR A 1 89 ? -5.122 4.831 -3.846 1.00 92.00 89 TYR A O 1
ATOM 717 N N . ASN A 1 90 ? -6.931 6.131 -4.118 1.00 93.69 90 ASN A N 1
ATOM 718 C CA . ASN A 1 90 ? -7.887 5.150 -3.598 1.00 93.69 90 ASN A CA 1
ATOM 719 C C . ASN A 1 90 ? -7.863 3.829 -4.369 1.00 93.69 90 ASN A C 1
ATOM 721 O O . ASN A 1 90 ? -8.043 2.773 -3.776 1.00 93.69 90 ASN A O 1
ATOM 725 N N . PHE A 1 91 ? -7.559 3.871 -5.666 1.00 91.31 91 PHE A N 1
ATOM 726 C CA . PHE A 1 91 ? -7.530 2.680 -6.508 1.00 91.31 91 PHE A CA 1
ATOM 727 C C . PHE A 1 91 ? -6.530 1.607 -6.031 1.00 91.31 91 PHE 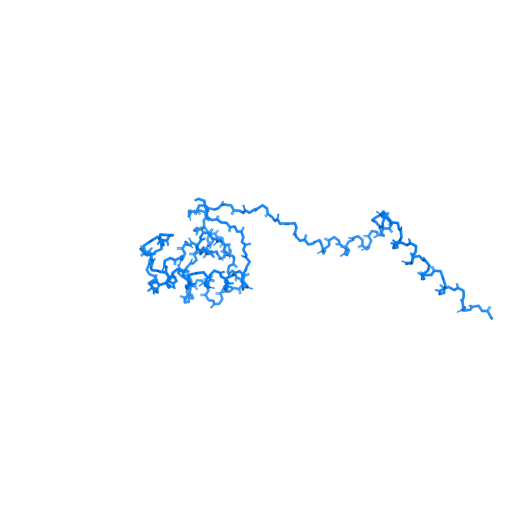A C 1
ATOM 729 O O . PHE A 1 91 ? -6.701 0.447 -6.394 1.00 91.31 91 PHE A O 1
ATOM 736 N N . PHE A 1 92 ? -5.491 1.964 -5.263 1.00 93.75 92 PHE A N 1
ATOM 737 C CA . PHE A 1 92 ? -4.525 1.003 -4.715 1.00 93.75 92 PHE A CA 1
ATOM 738 C C . PHE A 1 92 ? -5.066 0.226 -3.510 1.00 93.75 92 PHE A C 1
ATOM 740 O O . PHE A 1 92 ? -4.494 -0.793 -3.122 1.00 93.75 92 PHE A O 1
ATOM 747 N N . VAL A 1 93 ? -6.111 0.744 -2.866 1.00 95.75 93 VAL A N 1
ATOM 748 C CA . VAL A 1 93 ? -6.632 0.189 -1.622 1.00 95.75 93 VAL A CA 1
ATOM 749 C C . VAL A 1 93 ? -7.287 -1.167 -1.894 1.00 95.75 93 VAL A C 1
ATOM 751 O O . VAL A 1 93 ? -7.996 -1.345 -2.882 1.00 95.75 93 VAL A O 1
ATOM 754 N N . GLY A 1 94 ? -7.028 -2.129 -1.011 1.00 95.50 94 GLY A N 1
ATOM 755 C CA . GLY A 1 94 ? -7.539 -3.491 -1.090 1.00 95.50 94 GLY A CA 1
ATOM 756 C C . GLY A 1 94 ? -6.838 -4.371 -2.128 1.00 95.50 94 GLY A C 1
ATOM 757 O O . GLY A 1 94 ? -7.365 -5.423 -2.474 1.00 95.50 94 GLY A O 1
ATOM 758 N N . LYS A 1 95 ? -5.674 -3.960 -2.650 1.00 93.81 95 LYS A N 1
ATOM 759 C CA . LYS A 1 95 ? -4.993 -4.646 -3.761 1.00 93.81 95 LYS A CA 1
ATOM 760 C C . LYS A 1 95 ? -3.507 -4.857 -3.504 1.00 93.81 95 LYS A C 1
ATOM 762 O O . LYS A 1 95 ? -2.883 -4.108 -2.746 1.00 93.81 95 LYS A O 1
ATOM 767 N N . ASP A 1 96 ? -2.924 -5.832 -4.203 1.00 93.81 96 ASP A N 1
ATOM 768 C CA . ASP A 1 96 ? -1.484 -5.822 -4.451 1.00 93.81 96 ASP A CA 1
ATOM 769 C C . ASP A 1 96 ? -1.177 -4.833 -5.579 1.00 93.81 96 ASP A C 1
ATOM 771 O O . ASP A 1 96 ? -1.449 -5.063 -6.755 1.00 93.81 96 ASP A O 1
ATOM 775 N N . ALA A 1 97 ? -0.641 -3.688 -5.174 1.00 92.31 97 ALA A N 1
ATOM 776 C CA . ALA A 1 97 ? -0.344 -2.552 -6.024 1.00 92.31 97 ALA A CA 1
ATOM 777 C C . ALA A 1 97 ? 1.044 -2.642 -6.679 1.00 92.31 97 ALA A C 1
ATOM 779 O O . ALA A 1 97 ? 1.480 -1.680 -7.321 1.00 92.31 97 ALA A O 1
ATOM 780 N N . SER A 1 98 ? 1.764 -3.760 -6.509 1.00 93.19 98 SER A N 1
ATOM 781 C CA . SER A 1 98 ? 3.138 -3.929 -6.991 1.00 93.19 98 SER A CA 1
ATOM 782 C C . SER A 1 98 ? 3.279 -3.562 -8.459 1.00 93.19 98 SER A C 1
ATOM 784 O O . SER A 1 98 ? 4.119 -2.738 -8.801 1.00 93.19 98 SER A O 1
ATOM 786 N N . ARG A 1 99 ? 2.449 -4.103 -9.350 1.00 90.88 99 ARG A N 1
ATOM 787 C CA . ARG A 1 99 ? 2.569 -3.780 -10.777 1.00 90.88 99 ARG A CA 1
ATOM 788 C C . ARG A 1 99 ? 2.167 -2.329 -11.075 1.00 90.88 99 ARG A C 1
ATOM 790 O O . ARG A 1 99 ? 2.885 -1.633 -11.799 1.00 90.88 99 ARG A O 1
ATOM 797 N N . ASN A 1 100 ? 1.101 -1.834 -10.442 1.00 89.31 100 ASN A N 1
ATOM 798 C CA . ASN A 1 100 ? 0.574 -0.482 -10.658 1.00 89.31 100 ASN A CA 1
ATOM 799 C C . ASN A 1 100 ? 1.577 0.629 -10.307 1.00 89.31 100 ASN A C 1
ATOM 801 O O . ASN A 1 100 ? 1.619 1.652 -10.990 1.00 89.31 100 ASN A O 1
ATOM 805 N N . PHE A 1 101 ? 2.430 0.437 -9.292 1.00 87.44 101 PHE A N 1
ATOM 806 C CA . PHE A 1 101 ? 3.474 1.415 -8.937 1.00 87.44 101 PHE A CA 1
ATOM 807 C C . PHE A 1 101 ? 4.513 1.649 -10.042 1.00 87.44 101 PHE A C 1
ATOM 809 O O . PHE A 1 101 ? 5.209 2.665 -10.015 1.00 87.44 101 PHE A O 1
ATOM 816 N N . ILE A 1 102 ? 4.638 0.720 -10.993 1.00 88.44 102 ILE A N 1
ATOM 817 C CA . ILE A 1 102 ? 5.571 0.822 -12.119 1.00 88.44 102 ILE A CA 1
ATOM 818 C C . ILE A 1 102 ? 4.864 1.190 -13.410 1.00 88.44 102 ILE A C 1
ATOM 820 O O . ILE A 1 102 ? 5.400 1.979 -14.186 1.00 88.44 102 ILE A O 1
ATOM 824 N N . THR A 1 103 ? 3.695 0.608 -13.671 1.00 79.50 103 THR A N 1
ATOM 825 C CA . THR A 1 103 ? 2.964 0.879 -14.913 1.00 79.50 103 THR A CA 1
ATOM 826 C C . THR A 1 103 ? 2.297 2.248 -14.891 1.00 79.50 103 THR A C 1
ATOM 828 O O . THR A 1 103 ? 2.093 2.830 -15.952 1.00 79.50 103 THR A O 1
ATOM 831 N N . GLY A 1 104 ? 1.954 2.769 -13.706 1.00 76.75 104 GLY A N 1
ATOM 832 C CA . GLY A 1 104 ? 1.119 3.964 -13.578 1.00 76.75 104 GLY A CA 1
ATOM 833 C C . GLY A 1 104 ? -0.298 3.756 -14.120 1.00 76.75 104 GLY A C 1
ATOM 834 O O . GLY A 1 104 ? -1.037 4.724 -14.276 1.00 76.75 104 GLY A O 1
ATOM 835 N N . ASN A 1 105 ? -0.670 2.509 -14.430 1.00 74.62 105 ASN A N 1
ATOM 836 C CA . ASN A 1 105 ? -2.012 2.160 -14.855 1.00 74.62 105 ASN A CA 1
ATOM 837 C C . ASN A 1 105 ? -2.866 1.919 -13.613 1.00 74.62 105 ASN A C 1
ATOM 839 O O . ASN A 1 105 ? -2.505 1.125 -12.742 1.00 74.62 105 ASN A O 1
ATOM 843 N N . PHE A 1 106 ? -3.983 2.629 -13.534 1.00 71.31 106 PHE A N 1
ATOM 844 C CA . PHE A 1 106 ? -4.881 2.634 -12.383 1.00 71.31 106 PHE A CA 1
ATOM 845 C C . PHE A 1 106 ? -6.182 1.872 -12.654 1.00 71.31 106 PHE A C 1
ATOM 847 O O . PHE A 1 106 ? -7.121 1.959 -11.867 1.00 71.31 106 PHE A O 1
ATOM 854 N N . ASN A 1 107 ? -6.226 1.117 -13.754 1.00 69.31 107 ASN A N 1
ATOM 855 C CA . ASN A 1 107 ? -7.326 0.218 -14.073 1.00 69.31 107 ASN A CA 1
ATOM 856 C C . ASN A 1 107 ? -7.211 -1.084 -13.264 1.00 69.31 107 ASN A C 1
ATOM 858 O O . ASN A 1 107 ? -6.112 -1.600 -13.050 1.00 69.31 107 ASN A O 1
ATOM 862 N N . ASP A 1 108 ? -8.356 -1.633 -12.856 1.00 64.44 108 ASP A N 1
ATOM 863 C CA . ASP A 1 108 ? -8.440 -2.838 -12.015 1.00 64.44 108 ASP A CA 1
ATOM 864 C C . ASP A 1 108 ? -7.811 -4.082 -12.654 1.00 64.44 108 ASP A C 1
ATOM 866 O O . ASP A 1 108 ? -7.317 -4.946 -11.936 1.00 64.44 108 ASP A O 1
ATOM 870 N N . GLU A 1 109 ? -7.759 -4.151 -13.986 1.00 61.81 109 GLU A N 1
ATOM 871 C CA . GLU A 1 109 ? -7.184 -5.288 -14.718 1.00 61.81 109 GLU A CA 1
ATOM 872 C C . GLU A 1 109 ? -5.663 -5.430 -14.544 1.00 61.81 109 GLU A C 1
ATOM 874 O O . GLU A 1 109 ? -5.122 -6.515 -14.739 1.00 61.81 109 GLU A O 1
ATOM 879 N N . ASP A 1 110 ? -4.977 -4.359 -14.130 1.00 60.84 110 ASP A N 1
ATOM 880 C CA . ASP A 1 110 ? -3.523 -4.346 -13.925 1.00 60.84 110 ASP A CA 1
ATOM 881 C C . ASP A 1 110 ? -3.112 -4.548 -12.458 1.00 60.84 110 ASP A C 1
ATOM 883 O O . ASP A 1 110 ? -1.916 -4.553 -12.145 1.00 60.84 110 ASP A O 1
ATOM 887 N N . ALA A 1 111 ? -4.083 -4.703 -11.550 1.00 67.00 111 ALA A N 1
ATOM 888 C CA . ALA A 1 111 ? -3.818 -5.049 -10.160 1.00 67.00 111 ALA A CA 1
ATOM 889 C C . ALA A 1 111 ? -3.262 -6.474 -10.082 1.00 67.00 111 ALA A C 1
ATOM 891 O O . ALA A 1 111 ? -3.987 -7.460 -10.207 1.00 67.00 111 ALA A O 1
ATOM 892 N N . SER A 1 112 ? -1.947 -6.578 -9.918 1.00 76.06 112 SER A N 1
ATOM 893 C CA . SER A 1 112 ? -1.240 -7.850 -9.942 1.00 76.06 112 SER A CA 1
ATOM 894 C C . SER A 1 112 ? 0.023 -7.796 -9.089 1.00 76.06 112 SER A C 1
ATOM 896 O O . SER A 1 112 ? 0.760 -6.803 -9.066 1.00 76.06 112 SER A O 1
ATOM 898 N N . ASP A 1 113 ? 0.290 -8.918 -8.433 1.00 81.12 113 ASP A N 1
ATOM 899 C CA . ASP A 1 113 ? 1.524 -9.235 -7.720 1.00 81.12 113 ASP A CA 1
ATOM 900 C C . ASP A 1 113 ? 2.651 -9.700 -8.668 1.00 81.12 113 ASP A C 1
ATOM 902 O O . ASP A 1 113 ? 3.817 -9.789 -8.270 1.00 81.12 113 ASP A O 1
ATOM 906 N N . GLN A 1 114 ? 2.340 -9.966 -9.943 1.00 85.75 114 GLN A N 1
ATOM 907 C CA . GLN A 1 114 ? 3.303 -10.458 -10.920 1.00 85.75 114 GLN A CA 1
ATOM 908 C C . GLN A 1 114 ? 4.296 -9.367 -11.315 1.00 85.75 114 GLN A C 1
ATOM 910 O O . GLN A 1 114 ? 3.975 -8.416 -12.033 1.00 85.75 114 GLN A O 1
ATOM 915 N N . VAL A 1 115 ? 5.537 -9.546 -10.864 1.00 89.88 115 VAL A N 1
ATOM 916 C CA . VAL A 1 115 ? 6.659 -8.631 -11.125 1.00 89.88 115 VAL A CA 1
ATOM 917 C C . VAL A 1 115 ? 7.889 -9.329 -11.711 1.00 89.88 115 VAL A C 1
ATOM 919 O O . VAL A 1 115 ? 8.921 -8.694 -11.917 1.00 89.88 115 VAL A O 1
ATOM 922 N N . ALA A 1 116 ? 7.808 -10.636 -11.968 1.00 89.31 116 ALA A N 1
ATOM 923 C CA . ALA A 1 116 ? 8.938 -11.436 -12.444 1.00 89.31 116 ALA A CA 1
ATOM 924 C C . ALA A 1 116 ? 9.398 -11.055 -13.864 1.00 89.31 116 ALA A C 1
ATOM 926 O O . ALA A 1 116 ? 10.550 -11.289 -14.218 1.00 89.31 116 ALA A 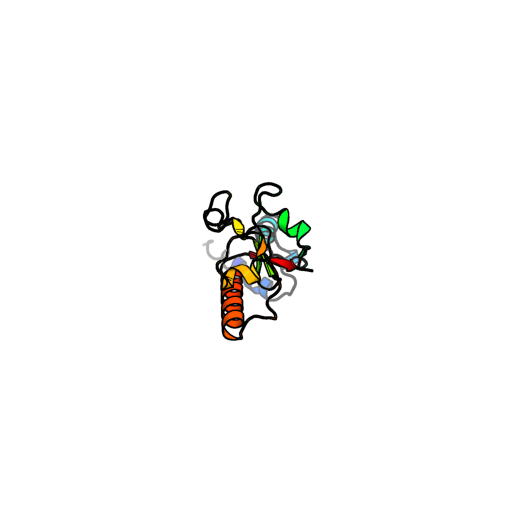O 1
ATOM 927 N N . ASP A 1 117 ? 8.512 -10.454 -14.659 1.00 91.25 117 ASP A N 1
ATOM 928 C CA . ASP A 1 117 ? 8.776 -9.960 -16.011 1.00 91.25 117 ASP A CA 1
ATOM 929 C C . ASP A 1 117 ? 9.376 -8.541 -16.036 1.00 91.25 117 ASP A C 1
ATOM 931 O O . ASP A 1 117 ? 9.741 -8.034 -17.100 1.00 91.25 117 ASP A O 1
ATOM 935 N N . LEU A 1 118 ? 9.491 -7.875 -14.882 1.00 90.12 118 LEU A N 1
ATOM 936 C CA . LEU A 1 118 ? 10.012 -6.514 -14.807 1.00 90.12 118 LEU A CA 1
ATOM 937 C C . LEU A 1 118 ? 11.538 -6.473 -14.955 1.00 90.12 118 LEU A C 1
ATOM 939 O O . LEU A 1 118 ? 12.274 -7.303 -14.422 1.00 90.12 118 LEU A O 1
ATOM 943 N N . SER A 1 119 ? 12.028 -5.431 -15.633 1.00 94.88 119 SER A N 1
ATOM 944 C CA . SER A 1 119 ? 13.463 -5.150 -15.719 1.00 94.88 119 SER A CA 1
ATOM 945 C C . SER A 1 119 ? 14.062 -4.815 -14.348 1.00 94.88 119 SER A C 1
ATOM 947 O O . SER A 1 119 ? 13.361 -4.404 -13.419 1.00 94.88 119 SER A O 1
ATOM 949 N N . HIS A 1 120 ? 15.388 -4.926 -14.237 1.00 94.25 120 HIS A N 1
ATOM 950 C CA . HIS A 1 120 ? 16.115 -4.635 -12.999 1.00 94.25 120 HIS A CA 1
ATOM 951 C C . HIS A 1 120 ? 15.802 -3.242 -1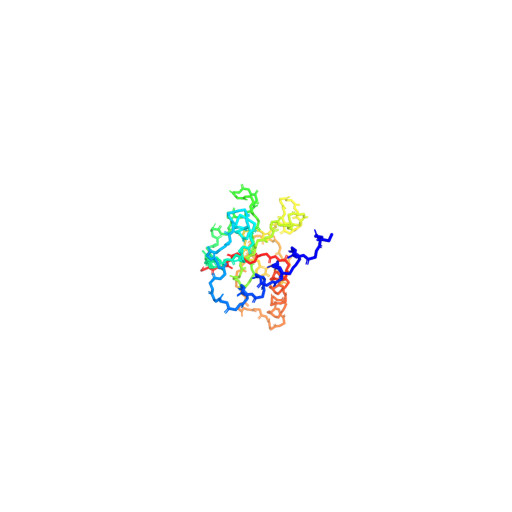2.428 1.00 94.25 120 HIS A C 1
ATOM 953 O O . HIS A 1 120 ? 15.506 -3.118 -11.240 1.00 94.25 120 HIS A O 1
ATOM 959 N N . ASP A 1 121 ? 15.791 -2.211 -13.274 1.00 95.50 121 ASP A N 1
ATOM 960 C CA . ASP A 1 121 ? 15.524 -0.833 -12.846 1.00 95.50 121 ASP A CA 1
ATOM 961 C C . ASP A 1 121 ? 14.106 -0.673 -12.285 1.00 95.50 121 ASP A C 1
ATOM 963 O O . ASP A 1 121 ? 13.906 -0.028 -11.256 1.00 95.50 121 ASP A O 1
ATOM 967 N N . LYS A 1 122 ? 13.120 -1.334 -12.902 1.00 93.25 122 LYS A N 1
ATOM 968 C CA . LYS A 1 122 ? 11.730 -1.333 -12.428 1.00 93.25 122 LYS A CA 1
ATOM 969 C C . LYS A 1 122 ? 11.598 -2.038 -11.075 1.00 93.25 122 LYS A C 1
ATOM 971 O O . LYS A 1 122 ? 10.921 -1.535 -10.178 1.00 93.25 122 LYS A O 1
ATOM 976 N N . LEU A 1 123 ? 12.291 -3.161 -10.886 1.00 93.62 123 LEU A N 1
ATOM 977 C CA . LEU A 1 123 ? 12.349 -3.849 -9.592 1.00 93.62 123 LEU A CA 1
ATOM 978 C C . LEU A 1 123 ? 13.025 -2.988 -8.514 1.00 93.62 123 LEU A C 1
ATOM 980 O O . LEU A 1 123 ? 12.588 -2.983 -7.358 1.00 93.62 123 LEU A O 1
ATOM 984 N N . LEU A 1 124 ? 14.059 -2.222 -8.876 1.00 94.81 124 LEU A N 1
ATOM 985 C CA . LEU A 1 124 ? 14.706 -1.283 -7.962 1.00 94.81 124 LEU A CA 1
ATOM 986 C C . LEU A 1 124 ? 13.746 -0.162 -7.542 1.00 94.81 124 LEU A C 1
ATOM 988 O O . LEU A 1 124 ? 13.654 0.136 -6.348 1.00 94.81 124 LEU A O 1
ATOM 992 N N . SER A 1 125 ? 12.978 0.398 -8.479 1.00 94.00 125 SER A N 1
ATOM 993 C CA . SER A 1 125 ? 11.925 1.371 -8.171 1.00 94.00 125 SER A CA 1
ATOM 994 C C . SER A 1 125 ? 10.862 0.793 -7.227 1.00 94.00 125 SER A C 1
ATOM 996 O O . SER A 1 125 ? 10.489 1.454 -6.259 1.00 94.00 125 SER A O 1
ATOM 998 N N . LEU A 1 126 ? 10.434 -0.464 -7.403 1.00 94.12 126 LEU A N 1
ATOM 999 C CA . LEU A 1 126 ? 9.513 -1.111 -6.453 1.00 94.12 126 LEU A CA 1
ATOM 1000 C C . LEU A 1 126 ? 10.099 -1.275 -5.060 1.00 94.12 126 LEU A C 1
ATOM 1002 O O . LEU A 1 126 ? 9.416 -1.066 -4.054 1.00 94.12 126 LEU A O 1
ATOM 1006 N N . LYS A 1 127 ? 11.383 -1.615 -4.975 1.00 95.31 127 LYS A N 1
ATOM 1007 C CA . LYS A 1 127 ? 12.077 -1.694 -3.692 1.00 95.31 127 LYS A CA 1
ATOM 1008 C C . LYS A 1 127 ? 12.106 -0.332 -2.990 1.00 95.31 127 LYS A C 1
ATOM 1010 O O . LYS A 1 127 ? 11.907 -0.284 -1.775 1.00 95.31 127 LYS A O 1
ATOM 1015 N N . GLN A 1 128 ? 12.312 0.754 -3.736 1.00 96.19 128 GLN A N 1
ATOM 1016 C CA . GLN A 1 128 ? 12.270 2.122 -3.208 1.00 96.19 128 GLN A CA 1
ATOM 1017 C C . GLN A 1 128 ? 10.866 2.491 -2.715 1.00 96.19 128 GLN A C 1
ATOM 1019 O O . GLN A 1 128 ? 10.734 2.988 -1.596 1.00 96.19 128 GLN A O 1
ATOM 1024 N N . TRP A 1 129 ? 9.817 2.170 -3.478 1.00 95.81 129 TRP A N 1
ATOM 1025 C CA . TRP A 1 129 ? 8.433 2.352 -3.036 1.00 95.81 129 TRP A CA 1
ATOM 1026 C C . TRP A 1 129 ? 8.136 1.577 -1.753 1.00 95.81 129 TRP A C 1
ATOM 1028 O O . TRP A 1 129 ? 7.644 2.153 -0.785 1.00 95.81 129 TRP A O 1
ATOM 1038 N N . LYS A 1 130 ? 8.523 0.299 -1.670 1.00 96.50 130 LYS A N 1
ATOM 1039 C CA . LYS A 1 130 ? 8.357 -0.483 -0.436 1.00 96.50 130 LYS A CA 1
ATOM 1040 C C . LYS A 1 130 ? 9.078 0.167 0.748 1.00 96.50 130 LYS A C 1
ATOM 1042 O O . LYS A 1 130 ? 8.543 0.209 1.855 1.00 96.50 130 LYS A O 1
ATOM 1047 N N . GLN A 1 131 ? 10.281 0.701 0.538 1.00 97.44 131 GLN A N 1
ATOM 1048 C CA . GLN A 1 131 ? 11.017 1.411 1.586 1.00 97.44 131 GLN A CA 1
ATOM 1049 C C . GLN A 1 131 ? 10.316 2.706 2.017 1.00 97.44 131 GLN A C 1
ATOM 1051 O O . GLN A 1 131 ? 10.274 3.000 3.214 1.00 97.44 131 GLN A O 1
ATOM 1056 N N . PHE A 1 132 ? 9.730 3.447 1.075 1.00 96.81 132 PHE A N 1
ATOM 1057 C CA . PHE A 1 132 ? 8.873 4.588 1.379 1.00 96.81 132 PHE A CA 1
ATOM 1058 C C . PHE A 1 132 ? 7.703 4.164 2.279 1.00 96.81 132 PHE A C 1
ATOM 1060 O O . PHE A 1 132 ? 7.529 4.746 3.349 1.00 96.81 132 PHE A O 1
ATOM 1067 N N . TYR A 1 133 ? 6.972 3.099 1.936 1.00 97.31 133 TYR A N 1
ATOM 1068 C CA . TYR A 1 133 ? 5.848 2.632 2.755 1.00 97.31 133 TYR A CA 1
ATOM 1069 C C . TYR A 1 133 ? 6.272 2.175 4.151 1.00 97.31 133 TYR A C 1
ATOM 1071 O O . TYR A 1 133 ? 5.661 2.592 5.128 1.00 97.31 133 TYR A O 1
ATOM 1079 N N . ARG A 1 134 ? 7.376 1.432 4.282 1.00 96.75 134 ARG A N 1
ATOM 1080 C CA . ARG A 1 134 ? 7.930 1.056 5.597 1.00 96.75 134 ARG A CA 1
ATOM 1081 C C . ARG A 1 134 ? 8.274 2.255 6.476 1.00 96.75 134 ARG A C 1
ATOM 1083 O O . ARG A 1 134 ? 8.145 2.181 7.692 1.00 96.75 134 ARG A O 1
ATOM 1090 N N . LYS A 1 135 ? 8.754 3.345 5.872 1.00 97.31 135 LYS A N 1
ATOM 1091 C CA . LYS A 1 135 ? 9.098 4.575 6.594 1.00 97.31 135 LYS A CA 1
ATOM 1092 C C . LYS A 1 135 ? 7.854 5.382 6.963 1.00 97.31 135 LYS A C 1
ATOM 1094 O O . LYS A 1 135 ? 7.825 6.018 8.014 1.00 97.31 135 LYS A O 1
ATOM 1099 N N . HIS A 1 136 ? 6.860 5.399 6.081 1.00 96.38 136 HIS A N 1
ATOM 1100 C CA . HIS A 1 136 ? 5.745 6.329 6.163 1.00 96.38 136 HIS A CA 1
ATOM 1101 C C . HIS A 1 136 ? 4.442 5.712 6.642 1.00 96.38 136 HIS A C 1
ATOM 1103 O O . HIS A 1 136 ? 3.573 6.490 7.001 1.00 96.38 136 HIS A O 1
ATOM 1109 N N . TYR A 1 137 ? 4.291 4.391 6.723 1.00 97.06 137 TYR A N 1
ATOM 1110 C CA . TYR A 1 137 ? 3.055 3.687 7.083 1.00 97.06 137 TYR A CA 1
ATOM 1111 C C . TYR A 1 137 ? 3.331 2.486 7.988 1.00 97.06 137 TYR A C 1
ATOM 1113 O O . TYR A 1 137 ? 4.472 2.051 8.139 1.00 97.06 137 TYR A O 1
ATOM 1121 N N . THR A 1 138 ? 2.285 1.980 8.638 1.00 96.31 138 THR A N 1
ATOM 1122 C CA . THR A 1 138 ? 2.408 0.836 9.545 1.00 96.31 138 THR A CA 1
ATOM 1123 C C . THR A 1 138 ? 2.339 -0.443 8.726 1.00 96.31 138 THR A C 1
ATOM 1125 O O . THR A 1 138 ? 1.351 -0.676 8.036 1.00 96.31 138 THR A O 1
ATOM 1128 N N . LYS A 1 139 ? 3.374 -1.282 8.793 1.00 96.75 139 LYS A N 1
ATOM 1129 C CA . LYS A 1 139 ? 3.300 -2.637 8.239 1.00 96.75 139 LYS A CA 1
ATOM 1130 C C . LYS A 1 139 ? 2.419 -3.491 9.150 1.00 96.75 139 LYS A C 1
ATOM 1132 O O . LYS A 1 139 ? 2.716 -3.600 10.336 1.00 96.75 139 LYS A O 1
ATOM 1137 N N . VAL A 1 140 ? 1.383 -4.101 8.587 1.00 96.12 140 VAL A N 1
ATOM 1138 C CA . VAL A 1 140 ? 0.412 -4.922 9.334 1.00 96.12 140 VAL A CA 1
ATOM 1139 C C . VAL A 1 140 ? 0.536 -6.412 9.031 1.00 96.12 140 VAL A C 1
ATOM 1141 O O . VAL A 1 140 ? 0.133 -7.237 9.846 1.00 96.12 140 VAL A O 1
ATOM 1144 N N . GLY A 1 141 ? 1.138 -6.774 7.897 1.00 95.94 141 GLY A N 1
ATOM 1145 C CA . GLY A 1 141 ? 1.203 -8.169 7.487 1.00 95.94 141 GLY A CA 1
ATOM 1146 C C . GLY A 1 141 ? 1.916 -8.411 6.164 1.00 95.94 141 GLY A C 1
ATOM 1147 O O . GLY A 1 141 ? 2.710 -7.582 5.698 1.00 95.94 141 GLY A O 1
ATOM 1148 N N . LYS A 1 142 ? 1.613 -9.563 5.569 1.00 96.50 142 LYS A N 1
ATOM 1149 C CA . LYS A 1 142 ? 2.062 -10.006 4.249 1.00 96.50 142 LYS A CA 1
ATOM 1150 C C . LYS A 1 142 ? 0.953 -10.738 3.496 1.00 96.50 142 LYS A C 1
ATOM 1152 O O . LYS A 1 142 ? 0.026 -11.255 4.112 1.00 96.50 142 LYS A O 1
ATOM 1157 N N . MET A 1 143 ? 1.101 -10.815 2.180 1.00 94.88 143 MET A N 1
ATOM 1158 C CA . MET A 1 143 ? 0.297 -11.683 1.321 1.00 94.88 143 MET A CA 1
ATOM 1159 C C . MET A 1 143 ? 0.712 -13.152 1.495 1.00 94.88 143 MET A C 1
ATOM 1161 O O . MET A 1 143 ? 1.888 -13.421 1.771 1.00 94.88 143 MET A O 1
ATOM 1165 N N . ARG A 1 144 ? -0.238 -14.083 1.356 1.00 91.50 144 ARG A N 1
ATOM 1166 C CA . ARG A 1 144 ? -0.010 -15.539 1.412 1.00 91.50 144 ARG A CA 1
ATOM 1167 C C . ARG A 1 144 ? -0.306 -16.251 0.103 1.00 91.50 144 ARG A C 1
ATOM 1169 O O . ARG A 1 144 ? -1.197 -15.768 -0.623 1.00 91.50 144 ARG A O 1
#

Sequence (144 aa):
MLKKAVIFTSLFVLLFAVWTDKASDFIPAVIRQFFIQRSPAQPSPEVLLTLEELQLYNGKDRPELYLSILGEVFDVTKGAKHYGDGCQYNFFVGKDASRNFITGNFNDEDASDQVADLSHDKLLSLKQWKQFYRKHYTKVGKMR

pLDDT: mean 80.13, std 19.43, range [45.47, 98.44]

Foldseek 3Di:
DPDPPPVVVVVVCVVVLVPDPPVPVPQPPVVVVVVVVPDPPDPDPADEDALVRQLCQLCVNDNWWWAAALFWIWTCNVVCCACPPPHPNVLRTSAHCHQCQQVVDSDPVRRDSDCVPPDPVSVVSSVVVVVVRVVPTDTRHGYD

InterPro domains:
  IPR001199 Cytochrome b5-like heme/steroid binding domain [PF00173] (50-121)
  IPR001199 Cytochrome b5-like heme/steroid binding domain [SM01117] (49-144)
  IPR036400 Cytochrome b5-like heme/steroid binding domain superfamily [G3DSA:3.10.120.10] (41-144)
  IPR036400 Cytochr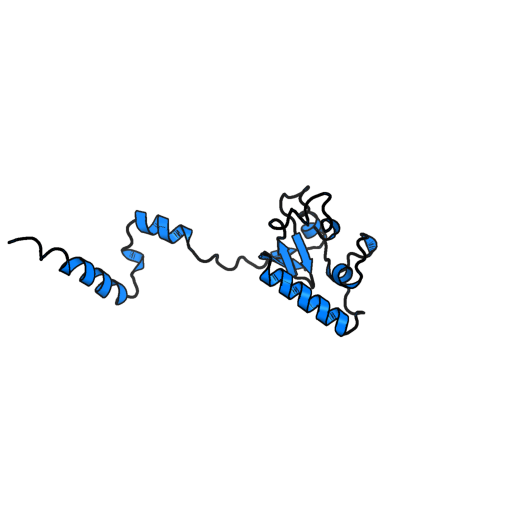ome b5-like heme/steroid binding domain superfamily [SSF55856] (45-143)
  IPR050577 MAPR/Neuferricin/Neudesin-like [PTHR10281] (22-143)